Protein AF-A0A935XE40-F1 (afdb_monomer)

Solvent-accessible surface area (backbone atoms only — not comparable to full-atom values): 8661 Å² total; per-residue (Å²): 130,84,78,80,79,78,79,84,88,80,54,68,91,81,45,86,85,83,76,53,68,67,54,51,49,54,50,48,51,38,53,74,71,50,76,75,50,54,74,68,58,53,52,51,36,72,35,66,38,65,46,97,89,66,50,77,26,35,25,26,69,84,28,33,35,48,71,56,93,87,37,42,31,41,30,47,72,42,78,41,92,91,44,28,14,18,36,41,41,31,40,54,38,97,48,79,90,57,45,45,76,49,73,47,77,42,85,34,54,83,62,52,73,96,76,48,64,80,63,34,67,56,77,78,34,68,67,53,42,53,49,46,67,76,58,57,77,82,77,76,84,130

Foldseek 3Di:
DDDDDDDDPPCVVNDDDDDDLVRVVVVVVCLVVCVPHHPVVNVQQCDWDADPVGDTWCHGDQWRWDDDPNFIKTWDKDDDDAFKIWIWIWRDDPDPVRIDIDIDIDRGCLQDDDDDRRCSPPVVGPVSVVVCVVVDDDDDDD

Mean predicted aligned error: 4.6 Å

Structure (mmCIF, N/CA/C/O backbone):
data_AF-A0A935XE40-F1
#
_entry.id   AF-A0A935XE40-F1
#
loop_
_atom_site.group_PDB
_atom_site.id
_atom_site.type_symbol
_atom_site.label_atom_id
_atom_site.label_alt_id
_atom_site.label_comp_id
_atom_site.label_asym_id
_atom_site.label_entity_id
_atom_site.label_seq_id
_atom_site.pdbx_PDB_ins_code
_atom_site.Cartn_x
_atom_site.Cartn_y
_atom_site.Cartn_z
_atom_site.occupancy
_atom_site.B_iso_or_equiv
_atom_site.auth_seq_id
_atom_site.auth_comp_id
_atom_site.auth_asym_id
_atom_site.auth_atom_id
_atom_site.pdbx_PDB_model_num
ATOM 1 N N . MET A 1 1 ? 25.532 -11.956 -10.146 1.00 47.06 1 MET A N 1
ATOM 2 C CA . MET A 1 1 ? 25.751 -10.499 -10.039 1.00 47.06 1 MET A CA 1
ATOM 3 C C . MET A 1 1 ? 24.394 -9.837 -9.885 1.00 47.06 1 MET A C 1
ATOM 5 O O . MET A 1 1 ? 23.507 -10.235 -10.635 1.00 47.06 1 MET A O 1
ATOM 9 N N . PRO A 1 2 ? 24.187 -8.912 -8.932 1.00 64.31 2 PRO A N 1
ATOM 10 C CA . PRO A 1 2 ? 22.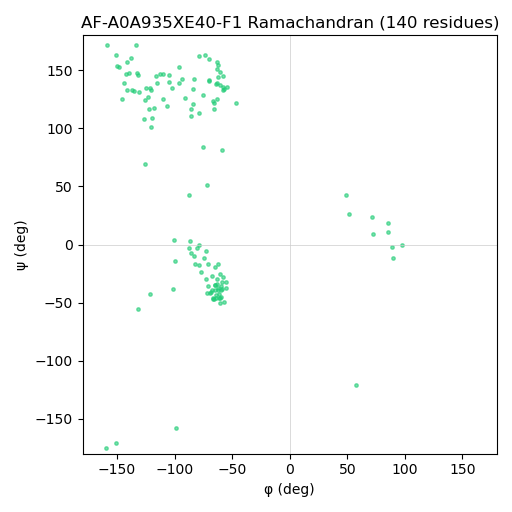984 -8.084 -8.942 1.00 64.31 2 PRO A CA 1
ATOM 11 C C . PRO A 1 2 ? 22.930 -7.267 -10.243 1.00 64.31 2 PRO A C 1
ATOM 13 O O . PRO A 1 2 ? 23.974 -6.940 -10.813 1.00 64.31 2 PRO A O 1
ATOM 16 N N . SER A 1 3 ? 21.724 -6.985 -10.736 1.00 68.44 3 SER A N 1
ATOM 17 C CA . SER A 1 3 ? 21.524 -6.102 -11.886 1.00 68.44 3 SER A CA 1
ATOM 18 C C . SER A 1 3 ? 22.021 -4.691 -11.570 1.00 68.44 3 SER A C 1
ATOM 20 O O . SER A 1 3 ? 22.050 -4.279 -10.408 1.00 68.44 3 SER A O 1
ATOM 22 N N . ALA A 1 4 ? 22.394 -3.938 -12.606 1.00 77.56 4 ALA A N 1
ATOM 23 C CA . ALA A 1 4 ? 22.643 -2.512 -12.447 1.00 77.56 4 ALA A CA 1
ATOM 24 C C . ALA A 1 4 ? 21.382 -1.821 -11.887 1.00 77.56 4 ALA A C 1
ATOM 26 O O . ALA A 1 4 ? 20.266 -2.243 -12.215 1.00 77.56 4 ALA A O 1
ATOM 27 N N . PRO A 1 5 ? 21.534 -0.791 -11.037 1.00 73.81 5 PRO A N 1
ATOM 28 C CA . PRO A 1 5 ? 20.392 -0.025 -10.564 1.00 73.81 5 PRO A CA 1
ATOM 29 C C . PRO A 1 5 ? 19.696 0.661 -11.751 1.00 73.81 5 PRO A C 1
ATOM 31 O O . PRO A 1 5 ? 20.377 1.085 -12.692 1.00 73.81 5 PRO A O 1
ATOM 34 N N . PRO A 1 6 ? 18.358 0.774 -11.731 1.00 76.31 6 PRO A N 1
ATOM 35 C CA . PRO A 1 6 ? 17.634 1.475 -12.780 1.00 76.31 6 PRO A CA 1
ATOM 36 C C . PRO A 1 6 ? 18.021 2.964 -12.826 1.00 76.31 6 PRO A C 1
ATOM 38 O O . PRO A 1 6 ? 18.388 3.541 -11.795 1.00 76.31 6 PRO A O 1
ATOM 41 N N . PRO A 1 7 ? 17.952 3.605 -14.007 1.00 80.88 7 PRO A N 1
ATOM 42 C CA . PRO A 1 7 ? 18.226 5.034 -14.142 1.00 80.88 7 PRO A CA 1
ATOM 43 C C . PRO A 1 7 ? 17.196 5.831 -13.336 1.00 80.88 7 PRO A C 1
ATOM 45 O O . PRO A 1 7 ? 16.034 5.466 -13.425 1.00 80.88 7 PRO A O 1
ATOM 48 N N . PRO A 1 8 ? 17.552 6.907 -12.609 1.00 77.50 8 PRO A N 1
ATOM 49 C CA . PRO A 1 8 ? 16.616 7.635 -11.745 1.00 77.50 8 PRO A CA 1
ATOM 50 C C . PRO A 1 8 ? 15.359 8.108 -12.490 1.00 77.50 8 PRO A C 1
ATOM 52 O O . PRO A 1 8 ? 15.477 8.683 -13.568 1.00 77.50 8 PRO A O 1
ATOM 55 N N . GLN A 1 9 ? 14.172 7.942 -11.895 1.00 76.12 9 GLN A N 1
ATOM 56 C CA . GLN A 1 9 ? 12.926 8.492 -12.459 1.00 76.12 9 GLN A CA 1
ATOM 57 C C . GLN A 1 9 ? 12.771 10.000 -12.227 1.00 76.12 9 GLN A C 1
ATOM 59 O O . GLN A 1 9 ? 12.090 10.675 -12.987 1.00 76.12 9 GLN A O 1
ATOM 64 N N . GLY A 1 10 ? 13.426 10.548 -11.198 1.00 79.56 10 GLY A N 1
ATOM 65 C CA . GLY A 1 10 ? 13.268 11.957 -10.821 1.00 79.56 10 GLY A CA 1
ATOM 66 C C . GLY A 1 10 ? 12.085 12.234 -9.886 1.00 79.56 10 GLY A C 1
ATOM 67 O O . GLY A 1 10 ? 11.801 13.394 -9.611 1.00 79.56 10 GLY A O 1
ATOM 68 N N . ASP A 1 11 ? 11.452 11.197 -9.331 1.00 79.81 11 ASP A N 1
ATOM 69 C CA . ASP A 1 11 ? 10.260 11.313 -8.471 1.00 79.81 11 ASP A CA 1
ATOM 70 C C . ASP A 1 11 ? 10.530 11.877 -7.063 1.00 79.81 11 ASP A C 1
ATOM 72 O O . ASP A 1 11 ? 9.607 12.084 -6.270 1.00 79.81 11 ASP A O 1
ATOM 76 N N . GLY A 1 12 ? 11.796 12.102 -6.701 1.00 84.94 12 GLY A N 1
ATOM 77 C CA . GLY A 1 12 ? 12.177 12.537 -5.358 1.00 84.94 12 GLY A CA 1
ATOM 78 C C . GLY A 1 12 ? 11.690 11.552 -4.292 1.00 84.94 12 GLY A C 1
ATOM 79 O O . GLY A 1 12 ? 12.058 10.385 -4.319 1.00 84.94 12 GLY A O 1
ATOM 80 N N . ALA A 1 13 ? 10.868 12.021 -3.351 1.00 88.06 13 ALA A N 1
ATOM 81 C CA . ALA A 1 13 ? 10.290 11.184 -2.296 1.00 88.06 13 ALA A CA 1
ATOM 82 C C . ALA A 1 13 ? 8.970 10.488 -2.693 1.00 88.06 13 ALA A C 1
ATOM 84 O O . ALA A 1 13 ? 8.429 9.731 -1.890 1.00 88.06 13 ALA A O 1
ATOM 85 N N . ALA A 1 14 ? 8.433 10.737 -3.896 1.00 88.00 14 ALA A N 1
ATOM 86 C CA . ALA A 1 14 ? 7.205 10.090 -4.370 1.00 88.00 14 ALA A CA 1
ATOM 87 C C . ALA A 1 14 ? 7.440 8.651 -4.875 1.00 88.00 14 ALA A C 1
ATOM 89 O O . ALA A 1 14 ? 6.496 7.868 -4.966 1.00 88.00 14 ALA A O 1
ATOM 90 N N . GLY A 1 15 ? 8.695 8.295 -5.163 1.00 87.12 15 GLY A N 1
ATOM 91 C CA . GLY A 1 15 ? 9.119 6.989 -5.664 1.00 87.12 15 GLY A CA 1
ATOM 92 C C . GLY A 1 15 ? 10.610 6.742 -5.411 1.00 87.12 15 GLY A C 1
ATOM 93 O O . GLY A 1 15 ? 11.279 7.539 -4.762 1.00 87.12 15 GLY A O 1
ATOM 94 N N . GLY A 1 16 ? 11.147 5.622 -5.903 1.00 85.38 16 GLY A N 1
ATOM 95 C CA . GLY A 1 16 ? 12.595 5.347 -5.879 1.00 85.38 16 GLY A CA 1
ATOM 96 C C . GLY A 1 16 ? 13.112 4.468 -4.733 1.00 85.38 16 GLY A C 1
ATOM 97 O O . GLY A 1 16 ? 14.299 4.146 -4.707 1.00 85.38 16 GLY A O 1
ATOM 98 N N . VAL A 1 17 ? 12.249 4.013 -3.819 1.00 89.06 17 VAL A N 1
ATOM 99 C CA . VAL A 1 17 ? 12.619 2.951 -2.868 1.00 89.06 17 VAL A CA 1
ATOM 100 C C . VAL A 1 17 ? 12.844 1.645 -3.633 1.00 89.06 17 VAL A C 1
ATOM 102 O O . VAL A 1 17 ? 11.946 1.159 -4.317 1.00 89.06 17 VAL A O 1
ATOM 105 N N . ILE A 1 18 ? 14.034 1.059 -3.486 1.00 89.31 18 ILE A N 1
ATOM 106 C CA . ILE A 1 18 ? 14.381 -0.255 -4.039 1.00 89.31 18 ILE A CA 1
ATOM 107 C C . ILE A 1 18 ? 14.421 -1.256 -2.886 1.00 89.31 18 ILE A C 1
ATOM 109 O O . ILE A 1 18 ? 15.214 -1.107 -1.957 1.00 89.31 18 ILE A O 1
ATOM 113 N N . ALA A 1 19 ? 13.566 -2.274 -2.943 1.00 92.56 19 ALA A N 1
ATOM 114 C CA . ALA A 1 19 ? 13.450 -3.293 -1.906 1.00 92.56 19 ALA A CA 1
ATOM 115 C C . ALA A 1 19 ? 13.056 -4.645 -2.508 1.00 92.56 19 ALA A C 1
ATOM 117 O O . ALA A 1 19 ? 12.389 -4.710 -3.542 1.00 92.56 19 ALA A O 1
ATOM 118 N N . SER A 1 20 ? 13.439 -5.734 -1.840 1.00 96.00 20 SER A N 1
ATOM 119 C CA . SER A 1 20 ? 12.889 -7.055 -2.147 1.00 96.00 20 SER A CA 1
ATOM 120 C C . SER A 1 20 ? 11.499 -7.229 -1.524 1.00 96.00 20 SER A C 1
ATOM 122 O O . SER A 1 20 ? 11.137 -6.539 -0.567 1.00 96.00 20 SER A O 1
ATOM 124 N N . ALA A 1 21 ? 10.730 -8.213 -2.002 1.00 97.00 21 ALA A N 1
ATOM 125 C CA . ALA A 1 21 ? 9.452 -8.568 -1.379 1.00 97.00 21 ALA A CA 1
ATOM 126 C C . ALA A 1 21 ? 9.626 -8.975 0.098 1.00 97.00 21 ALA A C 1
ATOM 128 O O . ALA A 1 21 ? 8.765 -8.688 0.927 1.00 97.00 21 ALA A O 1
ATOM 129 N N . LEU A 1 22 ? 10.763 -9.590 0.447 1.00 97.81 22 LEU A N 1
ATOM 130 C CA . LEU A 1 22 ? 11.071 -9.979 1.822 1.00 97.81 22 LEU A CA 1
ATOM 131 C C . LEU A 1 22 ? 11.380 -8.768 2.712 1.00 97.81 22 LEU A C 1
ATOM 133 O O . LEU A 1 22 ? 10.994 -8.757 3.880 1.00 97.81 22 LEU A O 1
ATOM 137 N N . ASP A 1 23 ? 12.038 -7.738 2.180 1.00 98.25 23 ASP A N 1
ATOM 138 C CA . ASP A 1 23 ? 12.294 -6.505 2.933 1.00 98.25 23 ASP A CA 1
ATOM 139 C C . ASP A 1 23 ? 10.999 -5.732 3.185 1.00 98.25 23 ASP A C 1
ATOM 141 O O . ASP A 1 23 ? 10.756 -5.295 4.311 1.00 98.25 23 ASP A O 1
ATOM 145 N N . LEU A 1 24 ? 10.118 -5.657 2.181 1.00 98.19 24 LEU A N 1
ATOM 146 C CA . LEU A 1 24 ? 8.774 -5.100 2.348 1.00 98.19 24 LEU A CA 1
ATOM 147 C C . LEU A 1 24 ? 7.945 -5.907 3.354 1.00 98.19 24 LEU A C 1
ATOM 149 O O . LEU A 1 24 ? 7.267 -5.313 4.184 1.00 98.19 24 LEU A O 1
ATOM 153 N N . ALA A 1 25 ? 8.041 -7.240 3.359 1.00 98.12 25 ALA A N 1
ATOM 154 C CA . ALA A 1 25 ? 7.350 -8.073 4.345 1.00 98.12 25 ALA A CA 1
ATOM 155 C C . ALA A 1 25 ? 7.862 -7.828 5.777 1.00 98.12 25 ALA A C 1
ATOM 157 O O . ALA A 1 25 ? 7.074 -7.762 6.719 1.00 98.12 25 ALA A O 1
ATOM 158 N N . ARG A 1 26 ? 9.175 -7.640 5.964 1.00 98.31 26 ARG A N 1
ATOM 159 C CA . ARG A 1 26 ? 9.750 -7.270 7.272 1.00 98.31 26 ARG A CA 1
ATOM 160 C C . ARG A 1 26 ? 9.267 -5.897 7.733 1.00 98.31 26 ARG A C 1
ATOM 162 O O . ARG A 1 26 ? 8.921 -5.740 8.905 1.00 98.31 26 ARG A O 1
ATOM 169 N N . PHE A 1 27 ? 9.239 -4.923 6.823 1.00 97.88 27 PHE A N 1
ATOM 170 C CA . PHE A 1 27 ? 8.671 -3.603 7.084 1.00 97.88 27 PHE A CA 1
ATO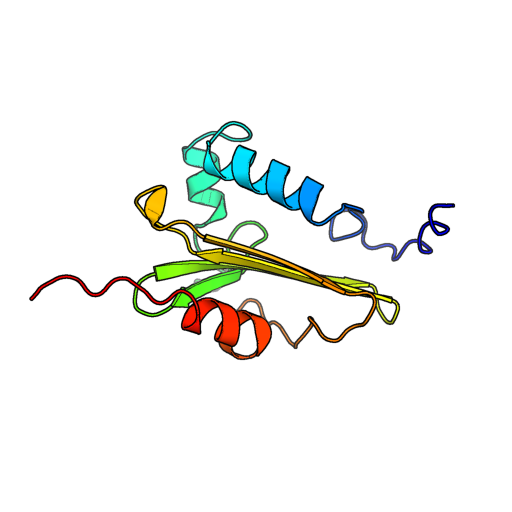M 171 C C . PHE A 1 27 ? 7.190 -3.706 7.474 1.00 97.88 27 PHE A C 1
ATOM 173 O O . PHE A 1 27 ? 6.781 -3.120 8.476 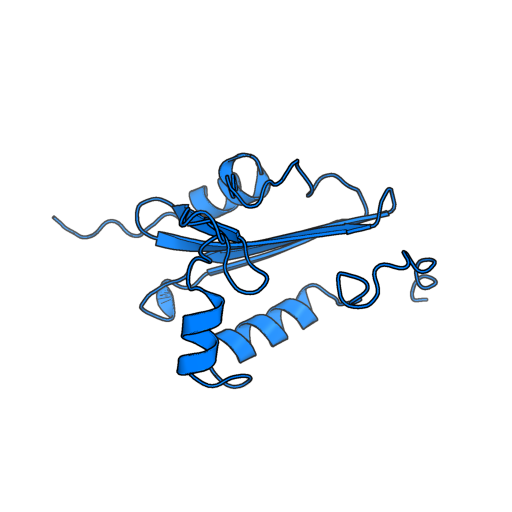1.00 97.88 27 PHE A O 1
ATOM 180 N N . ASP A 1 28 ? 6.413 -4.513 6.746 1.00 97.25 28 ASP A N 1
ATOM 181 C CA . ASP A 1 28 ? 4.992 -4.740 6.998 1.00 97.25 28 ASP A CA 1
ATOM 182 C C . ASP A 1 28 ? 4.719 -5.260 8.407 1.00 97.25 28 ASP A C 1
ATOM 184 O O . ASP A 1 28 ? 3.888 -4.708 9.128 1.00 97.25 28 ASP A O 1
ATOM 188 N N . VAL A 1 29 ? 5.456 -6.299 8.811 1.00 96.50 29 VAL A N 1
ATOM 189 C CA . VAL A 1 29 ? 5.352 -6.897 10.145 1.00 96.50 29 VAL A CA 1
ATOM 190 C C . VAL A 1 29 ? 5.701 -5.863 11.211 1.00 96.50 29 VAL A C 1
ATOM 192 O O . VAL A 1 29 ? 4.946 -5.676 12.161 1.00 96.50 29 VAL A O 1
ATOM 195 N N . ALA A 1 30 ? 6.792 -5.111 11.037 1.00 97.19 30 ALA A N 1
ATOM 196 C CA . ALA A 1 30 ? 7.172 -4.074 11.994 1.00 97.19 30 ALA A CA 1
ATOM 197 C C . ALA A 1 30 ? 6.117 -2.953 12.112 1.00 97.19 30 ALA A C 1
ATOM 199 O O . ALA A 1 30 ? 5.859 -2.462 13.217 1.00 97.19 30 ALA A O 1
ATOM 200 N N . LEU A 1 31 ? 5.478 -2.566 11.003 1.00 95.50 31 LEU A N 1
ATOM 201 C CA . LEU A 1 31 ? 4.377 -1.601 10.990 1.00 95.50 31 LEU A CA 1
ATOM 202 C C . LEU A 1 31 ? 3.124 -2.157 11.694 1.00 95.50 31 LEU A C 1
ATOM 204 O O . LEU A 1 31 ? 2.507 -1.471 12.519 1.00 95.50 31 LEU A O 1
ATOM 208 N N . ALA A 1 32 ? 2.752 -3.404 11.397 1.00 92.81 32 ALA A N 1
ATOM 209 C CA . ALA A 1 32 ? 1.594 -4.083 11.978 1.00 92.81 32 ALA A CA 1
ATOM 210 C C . ALA A 1 32 ? 1.745 -4.315 13.493 1.00 92.81 32 ALA A C 1
ATOM 212 O O . ALA A 1 32 ? 0.772 -4.165 14.239 1.00 92.81 32 ALA A O 1
ATOM 213 N N . ASP A 1 33 ? 2.968 -4.575 13.951 1.00 92.62 33 ASP A N 1
ATOM 214 C CA . ASP A 1 33 ? 3.307 -4.773 15.363 1.00 92.62 33 ASP A CA 1
ATOM 215 C C . ASP A 1 33 ? 3.475 -3.454 16.135 1.00 92.62 33 ASP A C 1
ATOM 217 O O . ASP A 1 33 ? 3.699 -3.462 17.342 1.00 92.62 33 ASP A O 1
ATOM 221 N N . GLY A 1 34 ? 3.362 -2.300 15.463 1.00 93.62 34 GLY A N 1
ATOM 222 C CA . GLY A 1 34 ? 3.493 -0.987 16.105 1.00 93.62 34 GLY A CA 1
ATOM 223 C C . GLY A 1 34 ? 4.924 -0.652 16.533 1.00 93.62 34 GLY A C 1
ATOM 224 O O . GLY A 1 34 ? 5.126 0.158 17.431 1.00 93.62 34 GLY A O 1
ATOM 225 N N . ARG A 1 35 ? 5.926 -1.267 15.895 1.00 97.38 35 ARG A N 1
ATOM 226 C CA . ARG A 1 35 ? 7.351 -1.067 16.211 1.00 97.38 35 ARG A CA 1
ATOM 227 C C . ARG A 1 35 ? 7.948 0.175 15.551 1.00 97.38 35 ARG A C 1
ATOM 229 O O . ARG A 1 35 ? 9.031 0.597 15.938 1.00 97.38 35 ARG A O 1
ATOM 236 N N . LEU A 1 36 ? 7.276 0.719 14.534 1.00 96.88 36 LEU A N 1
ATOM 237 C CA . LEU A 1 36 ? 7.786 1.830 13.722 1.00 96.88 36 LEU A CA 1
ATOM 238 C C . LEU A 1 36 ? 7.179 3.182 14.099 1.00 96.88 36 LEU A C 1
ATOM 240 O O . LEU A 1 36 ? 7.866 4.198 14.071 1.00 96.88 36 LEU A O 1
ATOM 244 N N . ILE A 1 37 ? 5.885 3.201 14.416 1.00 96.69 37 ILE A N 1
ATOM 245 C CA . ILE A 1 37 ? 5.114 4.424 14.641 1.00 96.69 37 ILE A CA 1
ATOM 246 C C . ILE A 1 37 ? 4.129 4.232 15.790 1.00 96.69 37 ILE A C 1
ATOM 248 O O . ILE A 1 37 ? 3.718 3.112 16.096 1.00 96.69 37 ILE A O 1
ATOM 252 N N . THR A 1 38 ? 3.719 5.342 16.405 1.00 97.00 38 THR A N 1
ATOM 253 C CA . THR A 1 38 ? 2.745 5.319 17.503 1.00 97.00 38 THR A CA 1
ATOM 254 C C . THR A 1 38 ? 1.378 4.789 17.043 1.00 97.00 38 THR A C 1
ATOM 256 O O . THR A 1 38 ? 1.033 4.912 15.861 1.00 97.00 38 THR A O 1
ATOM 259 N N . PRO A 1 39 ? 0.538 4.272 17.963 1.00 95.12 39 PRO A N 1
ATOM 260 C CA . PRO A 1 39 ? -0.834 3.889 17.635 1.00 95.12 39 PRO A CA 1
ATOM 261 C C . PRO A 1 39 ? -1.647 5.027 17.001 1.00 95.12 39 PRO A C 1
ATOM 263 O O . PRO A 1 39 ? -2.398 4.780 16.060 1.00 95.12 39 PRO A O 1
ATOM 266 N N . ALA A 1 40 ? -1.453 6.269 17.464 1.00 96.88 40 ALA A N 1
ATOM 267 C CA . ALA A 1 40 ? -2.118 7.450 16.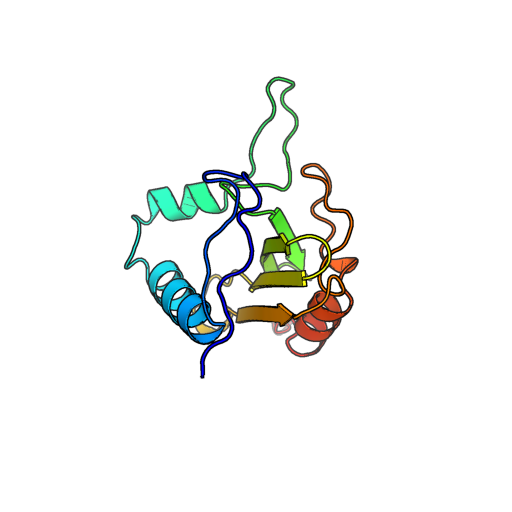915 1.00 96.88 40 ALA A CA 1
ATOM 268 C C . ALA A 1 40 ? -1.680 7.729 15.468 1.00 96.88 40 ALA A C 1
ATOM 270 O O . ALA A 1 40 ? -2.520 7.886 14.588 1.00 96.88 40 ALA A O 1
ATOM 271 N N . SER A 1 41 ? -0.372 7.703 15.193 1.00 96.62 41 SER A N 1
ATOM 272 C CA . SER A 1 41 ? 0.163 7.849 13.832 1.00 96.62 41 SER A CA 1
ATOM 273 C C . SER A 1 41 ? -0.350 6.753 12.897 1.00 96.62 41 SER A C 1
ATOM 275 O O . SER A 1 41 ? -0.680 7.026 11.746 1.00 96.62 41 SER A O 1
ATOM 277 N N . ARG A 1 42 ? -0.459 5.516 13.395 1.00 94.88 42 ARG A N 1
ATOM 278 C CA . ARG A 1 42 ? -1.000 4.396 12.621 1.00 94.88 42 ARG A CA 1
ATOM 279 C C . ARG A 1 42 ? -2.487 4.567 12.318 1.00 94.88 42 ARG A C 1
ATOM 281 O O . ARG A 1 42 ? -2.902 4.246 11.213 1.00 94.88 42 ARG A O 1
ATOM 288 N N . ALA A 1 43 ? -3.275 5.083 13.260 1.00 94.31 43 ALA A N 1
ATOM 289 C CA . ALA A 1 43 ? -4.677 5.410 13.007 1.00 94.31 43 ALA A CA 1
ATOM 290 C C . ALA A 1 43 ? -4.811 6.475 11.905 1.00 94.31 43 ALA A C 1
ATOM 292 O O . ALA A 1 43 ? -5.617 6.307 10.996 1.00 94.31 43 ALA A O 1
ATOM 293 N N . SER A 1 44 ? -3.966 7.513 11.928 1.00 96.06 44 SER A N 1
ATOM 294 C CA . SER A 1 44 ? -3.942 8.542 10.879 1.00 96.06 44 SER A CA 1
ATOM 295 C C . SER A 1 44 ? -3.554 7.995 9.505 1.00 96.06 44 SER A C 1
ATOM 297 O O . SER A 1 44 ? -4.069 8.463 8.496 1.00 96.06 44 SER A O 1
ATOM 299 N N . LEU A 1 45 ? -2.671 6.994 9.450 1.00 95.81 45 LEU A N 1
ATOM 300 C CA . LEU A 1 45 ? -2.235 6.373 8.198 1.00 95.81 45 LEU A CA 1
ATOM 301 C C . LEU A 1 45 ? -3.414 5.764 7.413 1.00 95.81 45 LEU A C 1
ATOM 303 O O . LEU A 1 45 ? -3.455 5.853 6.187 1.00 95.81 45 LEU A O 1
ATOM 307 N N . TRP A 1 46 ? -4.389 5.207 8.137 1.00 95.62 46 TRP A N 1
ATOM 308 C CA . TRP A 1 46 ? -5.573 4.533 7.593 1.00 95.62 46 TRP A CA 1
ATOM 309 C C . TRP A 1 46 ? -6.841 5.394 7.599 1.00 95.62 46 TRP A C 1
ATOM 311 O O . TRP A 1 46 ? -7.916 4.905 7.259 1.00 95.62 46 TRP A O 1
ATOM 321 N N . ALA A 1 47 ? -6.744 6.659 8.007 1.00 95.62 47 ALA A N 1
ATOM 322 C CA . ALA A 1 47 ? -7.876 7.571 8.024 1.00 95.62 47 ALA A CA 1
ATOM 323 C C . ALA A 1 47 ? -8.072 8.209 6.644 1.00 95.62 47 ALA A C 1
ATOM 325 O O . ALA A 1 47 ? -7.120 8.696 6.038 1.00 95.62 47 ALA A O 1
ATOM 326 N N . SER A 1 48 ? -9.313 8.245 6.159 1.00 96.06 48 SER A N 1
ATOM 327 C CA . SER A 1 48 ? -9.654 8.906 4.898 1.00 96.06 48 SER A CA 1
ATOM 328 C C . SER A 1 48 ? -9.337 10.402 4.926 1.00 96.06 48 SER A C 1
ATOM 330 O O . SER A 1 48 ? -9.649 11.110 5.886 1.00 96.06 48 SER A O 1
ATOM 332 N N . THR A 1 49 ? -8.773 10.900 3.830 1.00 94.44 49 THR A N 1
ATOM 333 C CA . THR A 1 49 ? -8.445 12.316 3.647 1.00 94.44 49 THR A CA 1
ATOM 334 C C . THR A 1 49 ? -9.671 13.097 3.182 1.00 94.44 49 THR A C 1
ATOM 336 O O . THR A 1 49 ? -10.445 12.615 2.355 1.00 94.44 49 THR A O 1
ATOM 339 N N . ARG A 1 50 ? -9.840 14.331 3.672 1.00 94.69 50 ARG A N 1
ATOM 340 C CA . ARG A 1 50 ? -10.862 15.264 3.172 1.00 94.69 50 ARG A CA 1
ATOM 341 C C . ARG A 1 50 ? -10.238 16.313 2.261 1.00 94.69 50 ARG A C 1
ATOM 343 O O . ARG A 1 50 ? -9.205 16.888 2.595 1.00 94.69 50 ARG A O 1
ATOM 350 N N . THR A 1 51 ? -10.872 16.578 1.126 1.00 92.62 51 THR A N 1
ATOM 351 C CA . THR A 1 51 ? -10.473 17.652 0.211 1.00 92.62 51 THR A CA 1
ATOM 352 C C . THR A 1 51 ? -10.845 19.028 0.782 1.00 92.62 51 THR A C 1
ATOM 354 O O . THR A 1 51 ? -11.732 19.118 1.637 1.00 92.62 51 THR A O 1
ATOM 357 N N . PRO A 1 52 ? -10.264 20.129 0.263 1.00 94.12 52 PRO A N 1
ATOM 358 C CA . PRO A 1 52 ? -10.700 21.486 0.610 1.00 94.12 52 PRO A CA 1
ATOM 359 C C . PRO A 1 52 ? -12.181 21.759 0.307 1.00 94.12 52 PRO A C 1
ATOM 361 O O . PRO A 1 52 ? -12.812 22.563 0.983 1.00 94.12 52 PRO A O 1
ATOM 364 N N . SER A 1 53 ? -12.755 21.063 -0.681 1.00 93.50 53 SER A N 1
ATOM 365 C CA . SER A 1 53 ? -14.187 21.120 -1.007 1.00 93.50 53 SER A CA 1
ATOM 366 C C . SER A 1 53 ? -15.071 20.275 -0.077 1.00 93.50 53 SER A C 1
ATOM 368 O O . SER A 1 53 ? -16.286 20.246 -0.249 1.00 93.50 53 SER A O 1
ATOM 370 N N . GLY A 1 54 ? -14.486 19.581 0.905 1.00 94.06 54 GLY A N 1
ATOM 371 C CA . GLY A 1 54 ? -15.198 18.799 1.916 1.00 94.06 54 GLY A CA 1
ATOM 372 C C . GLY A 1 54 ? -15.480 17.342 1.540 1.00 94.06 54 GLY A C 1
ATOM 373 O O . GLY A 1 54 ? -16.003 16.610 2.388 1.00 94.06 54 GLY A O 1
ATOM 374 N N . ALA A 1 55 ? -15.111 16.910 0.329 1.00 93.44 55 ALA A N 1
ATOM 375 C CA . ALA A 1 55 ? -15.273 15.534 -0.133 1.00 93.44 55 ALA A CA 1
ATOM 376 C C . ALA A 1 55 ? -14.309 14.589 0.597 1.00 93.44 55 ALA A C 1
ATOM 378 O O . ALA A 1 55 ? -13.158 14.941 0.848 1.00 93.44 55 ALA A O 1
ATOM 379 N N . THR A 1 56 ? -14.771 13.386 0.927 1.00 95.12 56 THR A N 1
ATOM 380 C CA . THR A 1 56 ? -13.932 12.337 1.518 1.00 95.12 56 THR A CA 1
ATOM 381 C C . THR A 1 56 ? -13.350 11.475 0.407 1.00 95.12 56 THR A C 1
ATOM 383 O O . THR A 1 56 ? -14.099 10.940 -0.406 1.00 95.12 56 THR A O 1
ATOM 386 N N . LEU A 1 57 ? -12.028 11.327 0.385 1.00 96.06 57 LEU A N 1
ATOM 387 C CA . LEU A 1 57 ? -11.331 10.442 -0.540 1.00 96.06 57 LEU A CA 1
ATOM 388 C C . LEU A 1 57 ? -11.110 9.069 0.107 1.00 96.06 57 LEU A C 1
ATOM 390 O O . LEU A 1 57 ? -10.755 9.009 1.291 1.00 96.06 57 LEU A O 1
ATOM 394 N N . PRO A 1 58 ? -11.219 7.966 -0.651 1.00 96.06 58 PRO A N 1
ATOM 395 C CA . PRO A 1 58 ? -10.756 6.645 -0.233 1.00 96.06 58 PRO A CA 1
ATOM 396 C C . PRO A 1 58 ? -9.215 6.564 -0.243 1.00 96.06 58 PRO A C 1
ATOM 398 O O . PRO A 1 58 ? -8.614 5.669 -0.831 1.00 96.06 58 PRO A O 1
ATOM 401 N N . TYR A 1 59 ? -8.554 7.529 0.399 1.00 96.69 59 TYR A N 1
ATOM 402 C CA . TYR A 1 59 ? -7.103 7.653 0.445 1.00 96.69 59 TYR A CA 1
ATOM 403 C C . TYR A 1 59 ? -6.651 8.208 1.797 1.00 96.69 59 TYR A C 1
ATOM 405 O O . TYR A 1 59 ? -7.115 9.267 2.227 1.00 96.69 59 TYR A O 1
ATOM 413 N N . GLY A 1 60 ? -5.761 7.483 2.468 1.00 96.00 60 GLY A N 1
ATOM 414 C CA . GLY A 1 60 ? -5.085 7.891 3.696 1.00 96.00 60 GLY A CA 1
ATOM 415 C C . GLY A 1 60 ? -3.686 8.436 3.431 1.00 96.00 60 GLY A C 1
ATOM 416 O O . GLY A 1 60 ? -3.368 8.876 2.327 1.00 96.00 60 GLY A O 1
ATOM 417 N N . LEU A 1 61 ? -2.817 8.411 4.439 1.00 95.88 61 LEU A N 1
ATOM 418 C CA . LEU A 1 61 ? -1.454 8.934 4.299 1.00 95.88 61 LEU A CA 1
ATOM 419 C C . LEU A 1 61 ? -0.579 7.963 3.492 1.00 95.88 61 LEU A C 1
ATOM 421 O O . LEU A 1 61 ? 0.139 7.145 4.061 1.00 95.88 61 LEU A O 1
ATOM 425 N N . GLY A 1 62 ? -0.649 8.067 2.162 1.00 94.25 62 GLY A N 1
ATOM 426 C CA . GLY A 1 62 ? 0.133 7.244 1.232 1.00 94.25 62 GLY A CA 1
ATOM 427 C C . GLY A 1 62 ? -0.495 5.889 0.901 1.00 94.25 62 GLY A C 1
ATOM 428 O O . GLY A 1 62 ? 0.217 4.995 0.459 1.00 94.25 62 GLY A O 1
ATOM 429 N N . TRP A 1 63 ? -1.800 5.715 1.138 1.00 97.25 63 TRP A N 1
ATOM 430 C CA . TRP A 1 63 ? -2.503 4.449 0.918 1.00 97.25 63 TRP A CA 1
ATOM 431 C C . TRP A 1 63 ? -3.895 4.682 0.361 1.00 97.25 63 TRP A C 1
ATOM 433 O O . TRP A 1 63 ? -4.664 5.459 0.920 1.00 97.25 63 TRP A O 1
ATOM 443 N N . PHE A 1 64 ? -4.256 3.942 -0.679 1.00 97.88 64 PHE A N 1
ATOM 444 C CA . PHE A 1 64 ? -5.650 3.778 -1.057 1.00 97.88 64 PHE A CA 1
ATOM 445 C C . PHE A 1 64 ? -6.361 2.928 -0.008 1.00 97.88 64 PHE A C 1
ATOM 447 O O . PHE A 1 64 ? -5.798 1.961 0.507 1.00 97.88 64 PHE A O 1
ATOM 454 N N . LEU A 1 65 ? -7.598 3.293 0.306 1.00 97.69 65 LEU A N 1
ATOM 455 C CA . LEU A 1 65 ? -8.426 2.643 1.312 1.00 97.69 65 LEU A CA 1
ATOM 456 C C . LEU A 1 65 ? -9.634 2.010 0.630 1.00 97.69 65 LEU A C 1
ATOM 458 O O . LEU A 1 65 ? -10.231 2.608 -0.259 1.00 97.69 65 LEU A O 1
ATOM 462 N N . GLY A 1 66 ? -10.004 0.807 1.050 1.00 94.81 66 GLY A N 1
ATOM 463 C CA . GLY A 1 66 ? -11.120 0.078 0.457 1.00 94.81 66 GLY A CA 1
ATOM 464 C C . GLY A 1 66 ? -11.800 -0.855 1.444 1.00 94.81 66 GLY A C 1
ATOM 465 O O . GLY A 1 66 ? -11.517 -0.847 2.645 1.00 94.81 66 GLY A O 1
ATOM 466 N N . ASN A 1 67 ? -12.702 -1.680 0.925 1.00 94.44 67 ASN A N 1
ATOM 467 C CA . ASN A 1 67 ? -13.390 -2.698 1.699 1.00 94.44 67 ASN A CA 1
ATOM 468 C C . ASN A 1 67 ? -13.606 -3.950 0.848 1.00 94.44 67 ASN A C 1
ATOM 470 O O . ASN A 1 67 ? -13.986 -3.840 -0.313 1.00 94.44 67 ASN A O 1
ATOM 474 N N . ASP A 1 68 ? -13.403 -5.119 1.445 1.00 93.25 68 ASP A N 1
ATOM 475 C CA . ASP A 1 68 ? -13.743 -6.411 0.857 1.00 93.25 68 ASP A CA 1
ATOM 476 C C . ASP A 1 68 ? -14.613 -7.204 1.831 1.00 93.25 68 ASP A C 1
ATOM 478 O O . ASP 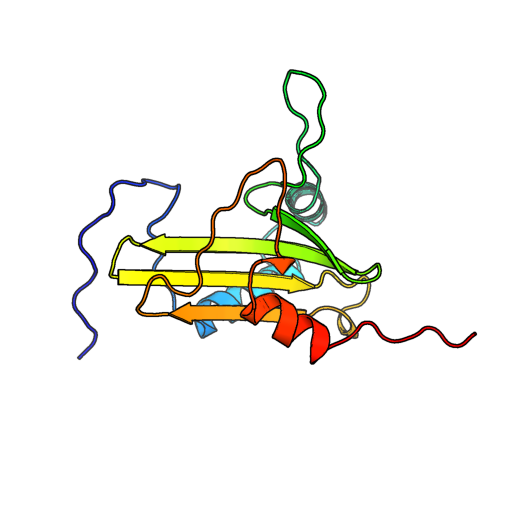A 1 68 ? -14.145 -7.654 2.879 1.00 93.25 68 ASP A O 1
ATOM 482 N N . ALA A 1 69 ? -15.900 -7.341 1.505 1.00 90.62 69 ALA A N 1
ATOM 483 C CA . ALA A 1 69 ? -16.881 -8.072 2.309 1.00 90.62 69 ALA A CA 1
ATOM 484 C C . ALA A 1 69 ? -16.870 -7.691 3.809 1.00 90.62 69 ALA A C 1
ATOM 486 O O . ALA A 1 69 ? -16.934 -8.551 4.687 1.00 90.62 69 ALA A O 1
ATOM 487 N N . GLY A 1 70 ? -16.765 -6.395 4.112 1.00 91.50 70 GLY A N 1
ATOM 488 C CA . GLY A 1 70 ? -16.686 -5.876 5.479 1.00 91.50 70 GLY A CA 1
ATOM 489 C C . GLY A 1 70 ? -15.263 -5.759 6.028 1.00 91.50 70 GLY A C 1
ATOM 490 O O . GLY A 1 70 ? -15.070 -5.069 7.025 1.00 91.50 70 GLY A O 1
ATOM 491 N N . ARG A 1 71 ? -14.250 -6.325 5.361 1.00 93.50 71 ARG A N 1
ATOM 492 C CA . ARG A 1 71 ? -12.845 -6.209 5.770 1.00 93.50 71 ARG A CA 1
ATOM 493 C C . ARG A 1 71 ? -12.227 -4.915 5.240 1.00 93.50 71 ARG A C 1
ATOM 495 O O . ARG A 1 71 ? -12.194 -4.731 4.023 1.00 93.50 71 ARG A O 1
ATOM 502 N N . PRO A 1 72 ? -11.723 -4.016 6.100 1.00 95.94 72 PRO A N 1
ATOM 503 C CA . PRO A 1 72 ? -11.032 -2.823 5.638 1.00 95.94 72 PRO A CA 1
AT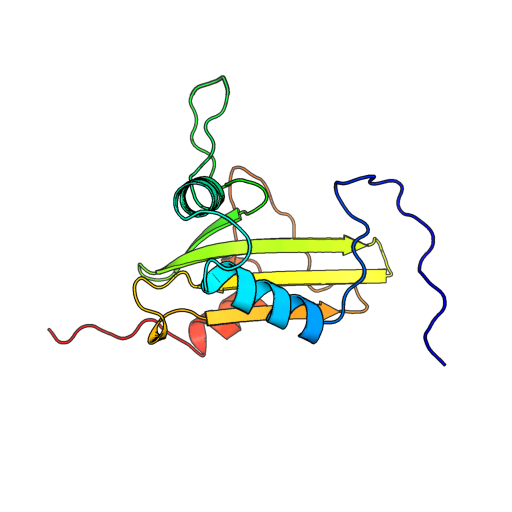OM 504 C C . PRO A 1 72 ? -9.750 -3.194 4.886 1.00 95.94 72 PRO A C 1
ATOM 506 O O . PRO A 1 72 ? -8.999 -4.074 5.303 1.00 95.94 72 PRO A O 1
ATOM 509 N N . LEU A 1 73 ? -9.495 -2.512 3.775 1.00 97.69 73 LEU A N 1
ATOM 510 C CA . LEU A 1 73 ? -8.308 -2.702 2.949 1.00 97.69 73 LEU A CA 1
ATOM 511 C C . LEU A 1 73 ? -7.454 -1.438 2.942 1.00 97.69 73 LEU A C 1
ATOM 513 O O . LEU A 1 73 ? -7.988 -0.330 2.906 1.00 97.69 73 LEU A O 1
ATOM 517 N N . ALA A 1 74 ? -6.137 -1.614 2.893 1.00 98.00 74 ALA A N 1
ATOM 518 C CA . ALA A 1 74 ? -5.197 -0.555 2.545 1.00 98.00 74 ALA A CA 1
ATOM 519 C C . ALA A 1 74 ? -4.227 -1.063 1.484 1.00 98.00 74 ALA A C 1
ATOM 521 O O . ALA A 1 74 ? -3.676 -2.155 1.627 1.00 98.00 74 ALA A O 1
ATOM 522 N N . TRP A 1 75 ? -4.016 -0.305 0.414 1.00 97.94 75 TRP A N 1
ATOM 523 C CA . TRP A 1 75 ? -3.145 -0.749 -0.667 1.00 97.94 75 TRP A CA 1
ATOM 524 C C . TRP A 1 75 ? -2.467 0.396 -1.416 1.00 97.94 75 TRP A C 1
ATOM 526 O O . TRP A 1 75 ? -2.862 1.557 -1.320 1.00 97.94 75 TRP A O 1
ATOM 536 N N . HIS A 1 76 ? -1.413 0.065 -2.154 1.00 96.88 76 HIS A N 1
ATOM 537 C CA . HIS A 1 76 ? -0.731 0.988 -3.048 1.00 96.88 76 HIS A CA 1
ATOM 538 C C . HIS A 1 76 ? -0.108 0.237 -4.228 1.00 96.88 76 HIS A C 1
ATOM 540 O O . HIS A 1 76 ? 0.235 -0.945 -4.124 1.00 96.88 76 HIS A O 1
ATOM 546 N N . THR A 1 77 ? 0.063 0.936 -5.349 1.00 95.56 77 THR A N 1
ATOM 547 C CA . THR A 1 77 ? 0.800 0.431 -6.517 1.00 95.56 77 THR A CA 1
ATOM 548 C C . THR A 1 77 ? 2.084 1.210 -6.731 1.00 95.56 77 THR A C 1
ATOM 550 O O . THR A 1 77 ? 2.102 2.416 -6.502 1.00 95.56 77 THR A O 1
ATOM 553 N N . GLY A 1 78 ? 3.123 0.549 -7.223 1.00 93.88 78 GLY A N 1
ATOM 554 C CA . GLY A 1 78 ? 4.322 1.203 -7.746 1.00 93.88 78 GLY A CA 1
ATOM 555 C C . GLY A 1 78 ? 4.401 1.030 -9.256 1.00 93.88 78 GLY A C 1
ATOM 556 O O . GLY A 1 78 ? 3.971 -0.004 -9.772 1.00 93.88 78 GLY A O 1
ATOM 557 N N . LEU A 1 79 ? 4.949 2.026 -9.944 1.00 92.75 79 LEU A N 1
ATOM 558 C CA . LEU A 1 79 ? 5.295 1.936 -11.356 1.00 92.75 79 LEU A CA 1
ATOM 559 C C . LEU A 1 79 ? 6.669 2.570 -11.562 1.00 92.75 79 LEU A C 1
ATOM 561 O O . LEU A 1 79 ? 6.956 3.641 -11.035 1.00 92.75 79 LEU A O 1
ATOM 565 N N . TRP A 1 80 ? 7.505 1.857 -12.296 1.00 90.81 80 TRP A N 1
ATOM 566 C CA . TRP A 1 80 ? 8.704 2.355 -12.933 1.00 90.81 80 TRP A CA 1
ATOM 567 C C . TRP A 1 80 ? 8.516 2.105 -14.418 1.00 90.81 80 TRP A C 1
ATOM 569 O O . TRP A 1 80 ? 8.673 0.963 -14.853 1.00 90.81 80 TRP A O 1
ATOM 579 N N . ASP A 1 81 ? 8.143 3.148 -15.159 1.00 86.88 81 ASP A N 1
ATOM 580 C CA . ASP A 1 81 ? 7.659 3.032 -16.539 1.00 86.88 81 ASP A CA 1
ATOM 581 C C . ASP A 1 81 ? 8.549 2.125 -17.402 1.00 86.88 81 ASP A C 1
ATOM 583 O O . ASP A 1 81 ? 9.756 2.356 -17.553 1.00 86.88 81 ASP A O 1
ATOM 587 N N . GLY A 1 82 ? 7.941 1.072 -17.957 1.00 86.06 82 GLY A N 1
ATOM 588 C CA . GLY A 1 82 ? 8.590 0.116 -18.848 1.00 86.06 82 GLY A CA 1
ATOM 589 C C . GLY A 1 82 ? 9.583 -0.837 -18.178 1.00 86.06 82 GLY A C 1
ATOM 590 O O . GLY A 1 82 ? 10.305 -1.538 -18.891 1.00 86.06 82 GLY A O 1
ATOM 591 N N . GLN A 1 83 ? 9.666 -0.870 -16.844 1.00 87.44 83 GLN A N 1
ATOM 592 C CA . GLN A 1 83 ? 10.647 -1.686 -16.119 1.00 87.44 83 GLN A CA 1
ATOM 593 C C . GLN A 1 83 ? 10.034 -2.506 -14.987 1.00 87.44 83 GLN A C 1
ATOM 595 O O . GLN A 1 83 ? 10.2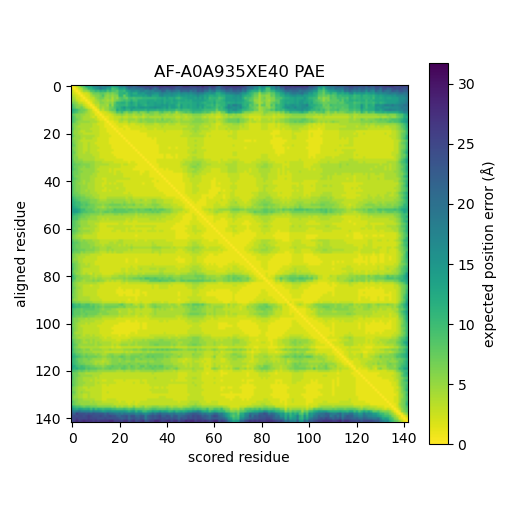31 -3.722 -14.942 1.00 87.44 83 GLN A O 1
ATOM 600 N N . TYR A 1 84 ? 9.331 -1.858 -14.055 1.00 92.88 84 TYR A N 1
ATOM 601 C CA . TYR A 1 84 ? 8.885 -2.503 -12.824 1.00 92.88 84 TYR A CA 1
ATOM 602 C C . TYR A 1 84 ? 7.499 -2.038 -12.401 1.00 92.88 84 TYR A C 1
ATOM 604 O O . TYR A 1 84 ? 7.151 -0.868 -12.518 1.00 92.88 84 TYR A O 1
ATOM 612 N N . SER A 1 85 ? 6.738 -2.935 -11.788 1.00 95.44 85 SER A N 1
ATOM 613 C CA . SER A 1 85 ? 5.512 -2.572 -11.086 1.00 95.44 85 SER A CA 1
ATOM 614 C C . SER A 1 85 ? 5.397 -3.314 -9.764 1.00 95.44 85 SER A C 1
ATOM 616 O O . SER A 1 85 ? 6.065 -4.326 -9.526 1.00 95.44 85 SER A O 1
ATOM 618 N N . ALA A 1 86 ? 4.561 -2.780 -8.879 1.00 97.00 86 ALA A N 1
ATOM 619 C CA . ALA A 1 86 ? 4.314 -3.356 -7.570 1.00 97.00 86 ALA A CA 1
ATOM 620 C C . ALA A 1 86 ? 2.837 -3.269 -7.190 1.00 97.00 86 ALA A C 1
ATOM 622 O O . ALA A 1 86 ? 2.167 -2.285 -7.511 1.00 97.00 86 ALA A O 1
ATOM 623 N N . LEU A 1 87 ? 2.373 -4.261 -6.432 1.00 98.00 87 LEU A N 1
ATOM 624 C CA . LEU A 1 87 ? 1.133 -4.213 -5.667 1.00 98.00 87 LEU A CA 1
ATOM 625 C C . LEU A 1 87 ? 1.449 -4.556 -4.215 1.00 98.00 87 LEU A C 1
ATOM 627 O O . LEU A 1 87 ? 1.980 -5.626 -3.920 1.00 98.00 87 LEU A O 1
ATOM 631 N N . TYR A 1 88 ? 1.074 -3.658 -3.314 1.00 98.00 88 TYR A N 1
ATOM 632 C CA . TYR A 1 88 ? 1.114 -3.880 -1.880 1.00 98.00 88 TYR A CA 1
ATOM 633 C C . TYR A 1 88 ? -0.308 -3.733 -1.355 1.00 98.00 88 TYR A C 1
ATOM 635 O O . TYR A 1 88 ? -0.844 -2.631 -1.340 1.00 98.00 88 TYR A O 1
ATOM 643 N N . LEU A 1 89 ? -0.926 -4.842 -0.960 1.00 98.38 89 LEU A N 1
ATOM 644 C CA . LEU A 1 89 ? -2.297 -4.901 -0.463 1.00 98.38 89 LEU A CA 1
ATOM 645 C C . LEU A 1 89 ? -2.322 -5.475 0.949 1.00 98.38 89 LEU A C 1
ATOM 647 O O . LEU A 1 89 ? -1.701 -6.496 1.232 1.00 98.38 89 LEU A O 1
ATOM 651 N N . LYS A 1 90 ? -3.085 -4.833 1.825 1.00 97.81 90 LYS A N 1
ATOM 652 C CA . LYS A 1 90 ? -3.292 -5.227 3.212 1.00 97.81 90 LYS A CA 1
ATOM 653 C C . LYS A 1 90 ? -4.778 -5.419 3.468 1.00 97.81 90 LYS A C 1
ATOM 655 O O . LYS A 1 90 ? -5.564 -4.500 3.248 1.00 97.81 90 LYS A O 1
ATOM 660 N N . VAL A 1 91 ? -5.135 -6.582 4.000 1.00 97.31 91 VAL A N 1
ATOM 661 C CA . VAL A 1 91 ? -6.400 -6.794 4.703 1.00 97.31 91 VAL A CA 1
ATOM 662 C C . VAL A 1 91 ? -6.171 -6.369 6.144 1.00 97.31 91 VAL A C 1
ATOM 664 O O . VAL A 1 91 ? -5.402 -6.988 6.885 1.00 97.31 91 VAL A O 1
ATOM 667 N N . LEU A 1 92 ? -6.801 -5.267 6.525 1.00 94.44 92 LEU A N 1
ATOM 668 C CA . LEU A 1 92 ? -6.770 -4.764 7.883 1.00 94.44 92 LEU A CA 1
ATOM 669 C C . LEU A 1 92 ? -7.769 -5.597 8.698 1.00 94.44 92 LEU A C 1
ATOM 671 O O . LEU A 1 92 ? -8.969 -5.578 8.453 1.00 94.44 92 LEU A O 1
ATOM 675 N N . GLY A 1 93 ? -7.251 -6.383 9.636 1.00 88.19 93 GLY A N 1
ATOM 676 C CA . GLY A 1 93 ? -8.042 -7.161 10.588 1.00 88.19 93 GLY A CA 1
ATOM 677 C C . GLY A 1 93 ? -8.007 -6.527 11.973 1.00 88.19 93 GLY A C 1
ATOM 678 O O . GLY A 1 93 ? -6.967 -5.986 12.381 1.00 88.19 93 GLY A O 1
ATOM 679 N N . GLU A 1 94 ? -9.115 -6.627 12.709 1.00 84.94 94 GLU A N 1
ATOM 680 C CA . GLU A 1 94 ? -9.170 -6.217 14.116 1.00 84.94 94 GLU A CA 1
ATOM 681 C C . GLU A 1 94 ? -8.184 -7.061 14.927 1.00 84.94 94 GLU A C 1
ATOM 683 O O . GLU A 1 94 ? -7.334 -6.535 15.658 1.00 84.94 94 GLU A O 1
ATOM 688 N N . THR A 1 95 ? -8.205 -8.374 14.692 1.00 88.00 95 THR A N 1
ATOM 689 C CA . THR A 1 95 ? -7.290 -9.323 15.321 1.00 88.00 95 THR A CA 1
ATOM 690 C C . THR A 1 95 ? -6.078 -9.630 14.432 1.00 88.00 95 THR A C 1
ATOM 692 O O . THR A 1 95 ? -6.169 -9.592 13.203 1.00 88.00 95 THR A O 1
ATOM 695 N N . PRO A 1 96 ? -4.918 -9.995 15.013 1.00 88.38 96 PRO A N 1
ATOM 696 C CA . PRO A 1 96 ? -3.757 -10.424 14.232 1.00 88.38 96 PRO A CA 1
ATOM 697 C C . PRO A 1 96 ? -4.035 -11.595 13.276 1.00 88.38 96 PRO A C 1
ATOM 699 O O . PRO A 1 96 ? -3.447 -11.646 12.204 1.00 88.38 96 PRO A O 1
ATOM 702 N N . ALA A 1 97 ? -4.950 -12.505 13.632 1.00 88.50 97 ALA A N 1
ATOM 703 C CA . ALA A 1 97 ? -5.281 -13.692 12.837 1.00 88.50 97 ALA A CA 1
ATOM 704 C C . ALA A 1 97 ? -6.135 -13.401 11.586 1.00 88.50 97 ALA A C 1
ATOM 706 O O . ALA A 1 97 ? -6.326 -14.288 10.751 1.00 88.50 97 ALA A O 1
ATOM 707 N N . GLU A 1 98 ? -6.678 -12.188 11.472 1.00 89.75 98 GLU A N 1
ATOM 708 C CA . GLU A 1 98 ? -7.453 -11.714 10.318 1.00 89.75 98 GLU A CA 1
ATOM 709 C C . GLU A 1 98 ? -6.620 -10.843 9.375 1.00 89.75 98 GLU A C 1
ATOM 711 O O . GLU A 1 98 ? -7.041 -10.571 8.251 1.00 89.75 98 GLU A O 1
ATOM 716 N N . ARG A 1 99 ? -5.445 -10.391 9.830 1.00 93.88 99 ARG A N 1
ATOM 717 C CA . ARG A 1 99 ? -4.555 -9.546 9.038 1.00 93.88 99 ARG A CA 1
ATOM 718 C C . ARG A 1 99 ? -3.862 -10.389 7.985 1.00 93.88 99 ARG A C 1
ATOM 720 O O . ARG A 1 99 ? -3.237 -11.400 8.295 1.00 93.88 99 ARG A O 1
ATOM 727 N N . LEU A 1 100 ? -3.935 -9.926 6.748 1.00 96.69 100 LEU A N 1
ATOM 728 C CA . LEU A 1 100 ? -3.252 -10.533 5.615 1.00 96.69 100 LEU A CA 1
ATOM 729 C C . LEU A 1 100 ? -2.553 -9.439 4.819 1.00 96.69 100 LEU A C 1
ATOM 731 O O . LEU A 1 100 ? -3.051 -8.317 4.724 1.00 96.69 100 LEU A O 1
ATOM 735 N N . THR A 1 101 ? -1.422 -9.781 4.216 1.00 98.06 101 THR A N 1
ATOM 736 C CA . THR A 1 101 ? -0.677 -8.876 3.345 1.00 98.06 101 THR A CA 1
ATOM 737 C C . THR A 1 101 ? -0.257 -9.627 2.087 1.00 98.06 101 THR A C 1
ATOM 739 O O . THR A 1 101 ? 0.304 -10.718 2.168 1.00 98.06 101 THR A O 1
ATOM 742 N N . LEU A 1 102 ? -0.501 -9.014 0.933 1.00 98.44 102 LEU A N 1
ATOM 743 C CA . LEU A 1 102 ? 0.013 -9.413 -0.368 1.00 98.44 102 LEU A CA 1
ATOM 744 C C . LEU A 1 102 ? 1.045 -8.378 -0.822 1.00 98.44 102 LEU A C 1
ATOM 746 O O . LEU A 1 102 ? 0.740 -7.189 -0.911 1.00 98.44 102 LEU A O 1
ATOM 750 N N . ILE A 1 103 ? 2.250 -8.843 -1.145 1.00 98.62 103 ILE A N 1
ATOM 751 C CA . ILE A 1 103 ? 3.302 -8.040 -1.774 1.00 98.62 103 ILE A CA 1
ATOM 752 C C . ILE A 1 103 ? 3.682 -8.735 -3.077 1.00 98.62 103 ILE A C 1
ATOM 754 O O . ILE A 1 103 ? 4.176 -9.862 -3.061 1.00 98.62 103 ILE A O 1
ATOM 758 N N . LEU A 1 104 ? 3.455 -8.057 -4.198 1.00 98.12 104 LEU A N 1
ATOM 759 C CA . LEU A 1 104 ? 3.848 -8.500 -5.530 1.00 98.12 104 LEU A CA 1
ATOM 760 C C . LEU A 1 104 ? 4.777 -7.467 -6.151 1.00 98.12 104 LEU A C 1
ATOM 762 O O . LEU A 1 104 ? 4.479 -6.274 -6.134 1.00 98.12 104 LEU A O 1
ATOM 766 N N . LEU A 1 105 ? 5.875 -7.949 -6.724 1.00 97.56 105 LEU A N 1
ATOM 767 C CA . LEU A 1 105 ? 6.826 -7.168 -7.506 1.00 97.56 105 LEU A CA 1
ATOM 768 C C . LEU A 1 105 ? 6.970 -7.845 -8.866 1.00 97.56 105 LEU A C 1
ATOM 770 O O . LEU A 1 105 ? 7.111 -9.068 -8.929 1.00 97.56 105 LEU A O 1
ATOM 774 N N . ALA A 1 106 ? 6.945 -7.064 -9.938 1.00 96.19 106 ALA A N 1
ATOM 775 C CA . ALA A 1 106 ? 7.110 -7.561 -11.295 1.00 96.19 106 ALA A CA 1
ATOM 776 C C . ALA A 1 106 ? 8.137 -6.727 -12.058 1.00 96.19 106 ALA A C 1
ATOM 778 O O . ALA A 1 106 ? 8.215 -5.515 -11.891 1.00 96.19 106 ALA A O 1
ATOM 779 N N . ASN A 1 107 ? 8.879 -7.386 -12.943 1.00 93.94 107 ASN A N 1
ATOM 780 C CA . ASN A 1 107 ? 9.737 -6.788 -13.969 1.00 93.94 107 ASN A CA 1
ATOM 781 C C . ASN A 1 107 ? 8.949 -6.509 -15.265 1.00 93.94 107 ASN A C 1
ATOM 783 O O . ASN A 1 107 ? 9.374 -6.854 -16.366 1.00 93.94 107 ASN A O 1
ATOM 787 N N . SER A 1 108 ? 7.736 -5.987 -15.103 1.00 92.88 108 SER A N 1
ATOM 788 C CA . SER A 1 108 ? 6.830 -5.542 -16.163 1.00 92.88 108 SER A CA 1
ATOM 789 C C . SER A 1 108 ? 5.822 -4.566 -15.561 1.00 92.88 108 SER A C 1
ATOM 791 O O . SER A 1 108 ? 5.721 -4.480 -14.336 1.00 92.88 108 SER A O 1
ATOM 793 N N . ASP A 1 109 ? 5.012 -3.916 -16.391 1.00 91.94 109 ASP A N 1
ATOM 794 C CA . ASP A 1 109 ? 3.994 -2.958 -15.934 1.00 91.94 109 ASP A CA 1
ATOM 795 C C . ASP A 1 109 ? 2.655 -3.629 -15.558 1.00 91.94 109 ASP A C 1
ATOM 797 O O . ASP A 1 109 ? 1.690 -2.961 -15.193 1.00 91.94 109 ASP A O 1
ATOM 801 N N . ALA A 1 110 ? 2.580 -4.964 -15.615 1.00 92.00 110 ALA A N 1
ATOM 802 C CA . ALA A 1 110 ? 1.330 -5.724 -15.526 1.00 92.00 110 ALA A CA 1
ATOM 803 C C . ALA A 1 110 ? 0.597 -5.629 -14.174 1.00 92.00 110 ALA A C 1
ATOM 805 O O . ALA A 1 110 ?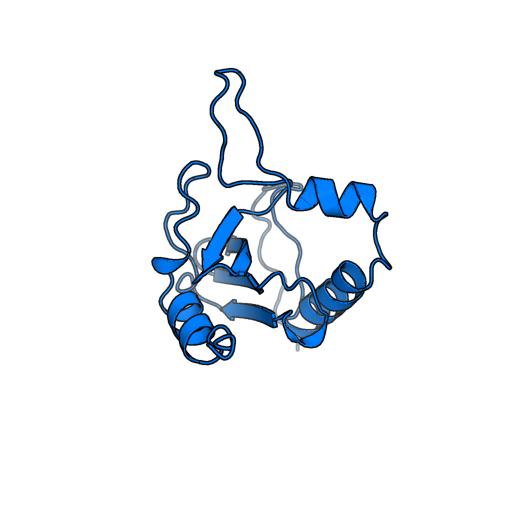 -0.594 -5.928 -14.109 1.00 92.00 110 ALA A O 1
ATOM 806 N N . LEU A 1 111 ? 1.272 -5.224 -13.089 1.00 94.81 111 LEU A N 1
ATOM 807 C CA . LEU A 1 111 ? 0.620 -5.039 -11.786 1.00 94.81 111 LEU A CA 1
ATOM 808 C C . LEU A 1 111 ? -0.059 -3.669 -11.655 1.00 94.81 111 LEU A C 1
ATOM 810 O O . LEU A 1 111 ? -0.774 -3.445 -10.677 1.00 94.81 111 LEU A O 1
ATOM 814 N N . LYS A 1 112 ? 0.162 -2.746 -12.600 1.00 91.50 112 LYS A N 1
ATOM 815 C CA . LYS A 1 112 ? -0.380 -1.390 -12.554 1.00 91.50 112 LYS A CA 1
ATOM 816 C C . LYS A 1 112 ? -1.668 -1.272 -13.366 1.00 91.50 112 LYS A C 1
ATOM 818 O O . LYS A 1 112 ? -1.777 -1.748 -14.488 1.00 91.50 112 LYS A O 1
ATOM 823 N N . TRP A 1 113 ? -2.625 -0.536 -12.811 1.00 93.75 113 TRP A N 1
ATOM 824 C CA . TRP A 1 113 ? -3.816 -0.058 -13.511 1.00 93.75 113 TRP A CA 1
ATOM 825 C C . TRP A 1 113 ? -4.043 1.428 -13.216 1.00 93.75 113 TRP A C 1
ATOM 827 O O . TRP A 1 113 ? -3.361 2.016 -12.369 1.00 93.75 113 TRP A O 1
ATOM 837 N N . ASN A 1 114 ? -4.996 2.058 -13.906 1.00 89.75 114 ASN A N 1
ATOM 838 C CA . ASN A 1 114 ? -5.358 3.443 -13.620 1.00 89.75 114 ASN A CA 1
ATOM 839 C C . ASN A 1 114 ? -5.990 3.552 -12.223 1.00 89.75 114 ASN A C 1
ATOM 841 O O . ASN A 1 114 ? -7.057 2.990 -11.967 1.00 89.75 114 ASN A O 1
ATOM 845 N N . THR A 1 115 ? -5.326 4.287 -11.333 1.00 87.12 115 THR A N 1
ATOM 846 C CA . THR A 1 115 ? -5.739 4.475 -9.941 1.00 87.12 115 THR A CA 1
ATOM 847 C C . THR A 1 115 ? -6.014 5.945 -9.701 1.00 87.12 115 THR A C 1
ATOM 849 O O . THR A 1 115 ? -5.099 6.767 -9.778 1.00 87.12 115 THR A O 1
ATOM 852 N N . ARG A 1 116 ? -7.259 6.275 -9.372 1.00 88.62 116 ARG A N 1
ATOM 853 C CA . ARG A 1 116 ? -7.638 7.629 -8.985 1.00 88.62 116 ARG A CA 1
ATOM 854 C C . ARG A 1 116 ? -7.858 7.700 -7.480 1.00 88.62 116 ARG A C 1
ATOM 856 O O . ARG A 1 116 ? -8.426 6.778 -6.894 1.00 88.62 116 ARG A O 1
ATOM 863 N N . LEU A 1 117 ? -7.413 8.798 -6.868 1.00 87.25 117 LEU A N 1
ATOM 864 C CA . LEU A 1 117 ? -7.527 9.026 -5.421 1.00 87.25 117 LEU A CA 1
ATOM 865 C C . LEU A 1 117 ? -8.980 9.046 -4.930 1.00 87.25 117 LEU A C 1
ATOM 867 O O . LEU A 1 117 ? -9.219 8.764 -3.764 1.00 87.25 117 LEU A O 1
ATOM 871 N N . ASP A 1 118 ? -9.931 9.378 -5.805 1.00 88.75 118 ASP A N 1
ATOM 872 C CA . ASP A 1 118 ? -11.367 9.427 -5.520 1.00 88.75 118 ASP A CA 1
ATOM 873 C C . ASP A 1 118 ? -12.077 8.073 -5.670 1.00 88.75 118 ASP A C 1
ATOM 875 O O . ASP A 1 118 ? -13.239 7.962 -5.291 1.00 88.75 118 ASP A O 1
ATOM 879 N N . GLU A 1 119 ? -11.393 7.043 -6.176 1.00 89.00 119 GLU A N 1
ATOM 880 C CA . GLU A 1 119 ? -12.014 5.761 -6.517 1.00 89.00 119 GLU A CA 1
ATOM 881 C C . GLU A 1 119 ? -11.399 4.573 -5.772 1.00 89.00 119 GLU A C 1
ATOM 883 O O . GLU A 1 119 ? -12.130 3.709 -5.302 1.00 89.00 119 GLU A O 1
ATOM 888 N N . ALA A 1 120 ? -10.066 4.515 -5.655 1.00 87.75 120 ALA A N 1
ATOM 889 C CA . ALA A 1 120 ? -9.363 3.409 -4.996 1.00 87.75 120 ALA A CA 1
ATOM 890 C C . ALA A 1 120 ? -9.750 1.986 -5.490 1.00 87.75 120 ALA A C 1
ATOM 892 O O . ALA A 1 120 ? -9.573 1.020 -4.748 1.00 87.75 120 ALA A O 1
ATOM 893 N N . ALA A 1 121 ? -10.210 1.853 -6.741 1.00 92.94 121 ALA A N 1
ATOM 894 C CA . ALA A 1 121 ? -10.720 0.623 -7.364 1.00 92.94 121 ALA A CA 1
ATOM 895 C C . ALA A 1 121 ? -9.709 -0.545 -7.389 1.00 92.94 121 ALA A C 1
ATOM 897 O O . ALA A 1 121 ? -9.037 -0.779 -8.400 1.00 92.94 121 ALA A O 1
ATOM 898 N N . VAL A 1 122 ? -9.582 -1.272 -6.277 1.00 95.62 122 VAL A N 1
ATOM 899 C CA . VAL A 1 122 ? -8.667 -2.410 -6.089 1.00 95.62 122 VAL A CA 1
ATOM 900 C C . VAL A 1 122 ? -9.128 -3.651 -6.847 1.00 95.62 122 VAL A C 1
ATOM 902 O O . VAL A 1 122 ? -8.308 -4.427 -7.330 1.00 95.62 122 VAL A O 1
ATOM 905 N N . GLU A 1 123 ? -10.438 -3.793 -7.025 1.00 94.50 123 GLU A N 1
ATOM 906 C CA . GLU A 1 123 ? -11.112 -4.866 -7.755 1.00 94.50 123 GLU A CA 1
ATOM 907 C C . GLU A 1 123 ? -10.741 -4.907 -9.243 1.00 94.50 123 GLU A C 1
ATOM 909 O O . GLU A 1 123 ? -10.905 -5.927 -9.908 1.00 94.50 123 GLU A O 1
ATOM 914 N N . ARG A 1 124 ? -10.171 -3.820 -9.778 1.00 95.81 124 ARG A N 1
ATOM 915 C CA . ARG A 1 124 ? -9.609 -3.799 -11.137 1.00 95.81 124 ARG A CA 1
ATOM 916 C C . ARG A 1 124 ? -8.326 -4.613 -11.268 1.00 95.81 124 ARG A C 1
ATOM 918 O O . ARG A 1 124 ? -7.917 -4.913 -12.387 1.00 95.81 124 ARG A O 1
ATOM 925 N N . SER A 1 125 ? -7.679 -4.957 -10.157 1.00 96.88 125 SER A N 1
ATOM 926 C CA . SER A 1 125 ? -6.523 -5.842 -10.166 1.00 96.88 125 SER A CA 1
ATOM 927 C C . SER A 1 125 ? -6.981 -7.303 -10.117 1.00 96.88 125 SER A C 1
ATOM 929 O O . SER A 1 125 ? -7.543 -7.735 -9.102 1.00 96.88 125 SER A O 1
ATOM 931 N N . PRO A 1 126 ? -6.702 -8.113 -11.158 1.00 96.69 126 PRO A N 1
ATOM 932 C CA . PRO A 1 126 ? -7.015 -9.541 -11.119 1.00 96.69 126 PRO A CA 1
ATOM 933 C C . PRO A 1 126 ? -6.222 -10.260 -10.019 1.00 96.69 126 PRO A C 1
ATOM 935 O O . PRO A 1 126 ? -6.711 -11.219 -9.432 1.00 96.69 126 PRO A O 1
ATOM 938 N N . TYR A 1 127 ? -5.025 -9.766 -9.684 1.00 97.62 127 TYR A N 1
ATOM 939 C CA . TYR A 1 127 ? -4.187 -10.321 -8.622 1.00 97.62 127 TYR A CA 1
ATOM 940 C C . TYR A 1 127 ? -4.749 -10.038 -7.227 1.00 97.62 127 TYR A C 1
ATOM 942 O O . TYR A 1 127 ? -4.747 -10.926 -6.376 1.00 97.62 127 TYR A O 1
ATOM 950 N N . ALA A 1 128 ? -5.246 -8.817 -6.993 1.00 97.56 128 ALA A N 1
ATOM 951 C CA . ALA A 1 128 ? -5.905 -8.478 -5.734 1.00 97.56 128 ALA A CA 1
ATOM 952 C C . ALA A 1 128 ? -7.181 -9.303 -5.548 1.00 97.56 128 ALA A C 1
ATOM 954 O O . ALA A 1 128 ? -7.382 -9.886 -4.486 1.00 97.56 128 ALA A O 1
ATOM 955 N N . THR A 1 129 ? -7.997 -9.402 -6.599 1.00 97.38 129 THR A N 1
ATOM 956 C CA . THR A 1 129 ? -9.246 -10.172 -6.582 1.00 97.38 129 THR A CA 1
ATOM 957 C C . THR A 1 129 ? -8.975 -11.648 -6.298 1.00 97.38 129 THR A C 1
ATOM 959 O O . THR A 1 129 ? -9.510 -12.188 -5.335 1.00 97.38 129 THR A O 1
ATOM 962 N N . ALA A 1 130 ? -8.045 -12.272 -7.030 1.00 98.19 130 ALA A N 1
ATOM 963 C CA . ALA A 1 130 ? -7.671 -13.668 -6.802 1.00 98.19 130 ALA A CA 1
ATOM 964 C C . ALA A 1 130 ? -7.149 -13.918 -5.375 1.00 98.19 130 ALA A C 1
ATOM 966 O O . ALA A 1 130 ? -7.448 -14.946 -4.770 1.00 98.19 130 ALA A O 1
ATOM 967 N N . PHE A 1 131 ? -6.385 -12.979 -4.807 1.00 98.06 131 PHE A N 1
ATOM 968 C CA . PHE A 1 131 ? -5.918 -13.079 -3.426 1.00 98.06 131 PHE A CA 1
ATOM 969 C C . PHE A 1 131 ? -7.067 -12.997 -2.414 1.00 98.06 131 PHE A C 1
ATOM 971 O O . PHE A 1 131 ? -7.145 -13.823 -1.507 1.00 98.06 131 PHE A O 1
ATOM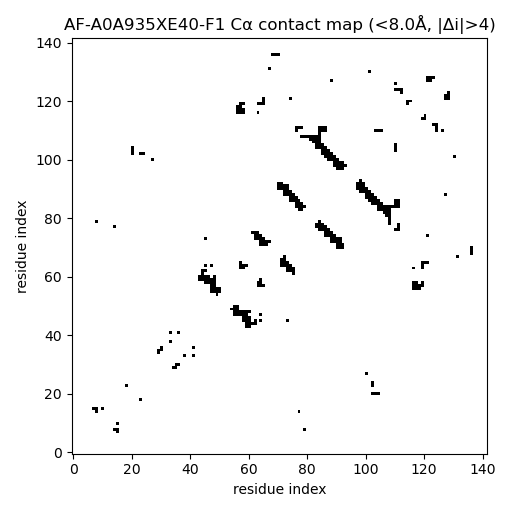 978 N N . LEU A 1 132 ? -7.973 -12.029 -2.564 1.00 96.81 132 LEU A N 1
ATOM 979 C CA . LEU A 1 132 ? -9.109 -11.861 -1.654 1.00 96.81 132 LEU A CA 1
ATOM 980 C C . LEU A 1 132 ? -10.083 -13.048 -1.728 1.00 96.81 132 LEU A C 1
ATOM 982 O O . LEU A 1 132 ? -10.595 -13.473 -0.693 1.00 96.81 132 LEU A O 1
ATOM 986 N N . GLU A 1 133 ? -10.264 -13.633 -2.914 1.00 96.25 133 GLU A N 1
ATOM 987 C CA . GLU A 1 133 ? -11.041 -14.860 -3.129 1.00 96.25 133 GLU A CA 1
ATOM 988 C C . GLU A 1 133 ? -10.378 -16.098 -2.513 1.00 96.25 133 GLU A C 1
ATOM 990 O O . GLU A 1 133 ? -11.064 -16.928 -1.916 1.00 96.25 133 GLU A O 1
ATOM 995 N N . ALA A 1 134 ? -9.051 -16.222 -2.622 1.00 96.75 134 ALA A N 1
ATOM 996 C CA . ALA A 1 134 ? -8.296 -17.322 -2.021 1.00 96.75 134 ALA A CA 1
ATOM 997 C C . ALA A 1 134 ? -8.292 -17.264 -0.484 1.00 96.75 134 ALA A C 1
ATOM 999 O O . ALA A 1 134 ? -8.189 -18.297 0.182 1.00 96.75 134 ALA A O 1
ATOM 1000 N N . PHE A 1 135 ? -8.432 -16.064 0.083 1.00 94.62 135 PHE A N 1
ATOM 1001 C CA . PHE A 1 135 ? -8.484 -15.827 1.521 1.00 94.62 135 PHE A CA 1
ATOM 1002 C C . PHE A 1 135 ? -9.747 -15.041 1.897 1.00 94.62 135 PHE A C 1
ATOM 1004 O O . PHE A 1 135 ? -9.643 -13.875 2.294 1.00 94.62 135 PHE A O 1
ATOM 1011 N N . PRO A 1 136 ? -10.945 -15.642 1.799 1.00 90.62 136 PRO A N 1
ATOM 1012 C CA . PRO A 1 136 ? -12.199 -14.932 2.017 1.00 90.62 136 PRO A CA 1
ATOM 1013 C C . PRO A 1 136 ? -12.390 -14.555 3.492 1.00 90.62 136 PRO A C 1
ATOM 1015 O O . PRO A 1 136 ? -11.801 -15.155 4.398 1.00 90.62 136 PRO A O 1
ATOM 1018 N N . ALA A 1 137 ? -13.253 -13.570 3.752 1.00 84.19 137 ALA A N 1
ATOM 1019 C CA . ALA A 1 137 ? -13.672 -13.247 5.112 1.00 84.19 137 ALA A CA 1
ATOM 1020 C C . ALA A 1 137 ? -14.289 -14.485 5.787 1.00 84.19 137 ALA A C 1
ATOM 1022 O O . ALA A 1 137 ? -15.120 -15.185 5.196 1.00 84.19 137 ALA A O 1
ATOM 1023 N N . ARG A 1 138 ? -13.898 -14.768 7.038 1.00 77.50 138 ARG A N 1
ATOM 1024 C CA . ARG A 1 138 ? -14.530 -15.848 7.805 1.00 77.50 138 ARG A CA 1
ATOM 1025 C C . ARG A 1 138 ? -15.998 -15.482 8.003 1.00 77.50 138 ARG A C 1
ATOM 1027 O O . ARG A 1 138 ? -16.307 -14.408 8.509 1.00 77.50 138 ARG A O 1
ATOM 1034 N N . ARG A 1 139 ? -16.909 -16.372 7.612 1.00 66.12 139 ARG A N 1
ATOM 1035 C CA . ARG A 1 139 ? -18.333 -16.203 7.910 1.00 66.12 139 ARG A CA 1
ATOM 1036 C C . ARG A 1 139 ? -18.528 -16.289 9.422 1.00 66.12 139 ARG A C 1
ATOM 1038 O O . ARG A 1 139 ? -18.197 -17.317 10.011 1.00 66.12 139 ARG A O 1
ATOM 1045 N N . SER A 1 140 ? -19.078 -15.246 10.038 1.00 55.91 140 SER A N 1
ATOM 1046 C CA . SER A 1 140 ? -19.593 -15.345 11.404 1.00 55.91 140 SER A CA 1
ATOM 1047 C C . SER A 1 140 ? -20.660 -16.449 11.452 1.00 55.91 140 SER A C 1
ATOM 1049 O O . SER A 1 140 ? -21.493 -16.509 10.538 1.00 55.91 140 SER A O 1
ATOM 1051 N N . PRO A 1 141 ? -20.655 -17.338 12.463 1.00 53.47 141 PRO A N 1
ATOM 1052 C CA . PRO A 1 141 ? -21.771 -18.250 12.676 1.00 53.47 141 PRO A CA 1
ATOM 1053 C C . PRO A 1 141 ? -23.039 -17.412 12.876 1.00 53.47 141 PRO A C 1
ATOM 1055 O O . PRO A 1 141 ? -22.999 -16.416 13.600 1.00 53.47 141 PRO A O 1
ATOM 1058 N N . ARG A 1 142 ? -24.121 -17.778 12.183 1.00 46.28 142 ARG A N 1
ATOM 1059 C CA . ARG A 1 142 ? -25.452 -17.225 12.459 1.00 46.28 142 ARG A CA 1
ATOM 1060 C C . ARG A 1 142 ? -25.947 -17.676 13.824 1.00 46.28 142 ARG A C 1
ATOM 1062 O O . ARG A 1 142 ? -25.613 -18.824 14.195 1.00 46.28 142 ARG A O 1
#

Secondary structure (DSSP, 8-state):
-PPPPPPP---TTSS-----HHHHHHHHHHHHTTSSS-HHHHHHHTSPEEPTTSPEESB-SS-EEEEETTEEEEEEEEEETTTEEEEEEEE--SSGGG-EEEEEEESSSTT-----TTT--GGG-HHHHHHHHHSPPPPPP-

Radius of gyration: 16.08 Å; Cα contacts (8 Å, |Δi|>4): 206; chains: 1; bounding box: 51×40×36 Å

Sequence (142 aa):
MPSAPPPPQGDGAAGGVIASALDLARFDVALADGRLITPASRASLWASTRTPSGATLPYGLGWFLGNDAGRPLAWHTGLWDGQYSALYLKVLGETPAERLTLILLANSDALKWNTRLDEAAVERSPYATAFLEAFPARRSPR

pLDDT: mean 91.26, std 9.57, range [46.28, 98.62]

Nearest PDB structures (foldseek):
  1ei5-assembly1_A  TM=6.798E-01  e=1.824E-02  Brucella anthropi
  1fr5-assembly1_B  TM=4.332E-01  e=7.808E-01  Enterobacteria phage fr
  2c7s-assembly1_A  TM=5.830E-01  e=3.467E+00  Homo sapiens
  1lar-assembly2_B  TM=4.305E-01  e=2.284E+00  Homo sapiens
  6kr4-assembly4_D  TM=4.263E-01  e=4.146E+00  Homo sapiens